Protein AF-A0A9R1T4S1-F1 (afdb_monomer_lite)

InterPro domains:
  IPR048366 Transposable element P transposase-like, GTP-binding insertion domain [PF21788] (1-52)

Secondary structure (DSSP, 8-state):
--HHHHHHHTSHHHHHHHHHHTTT-GGGTTTHHHHHHHHHHHHHHHHHT--STT-S--TTSHHHHHHHHHHT-

Foldseek 3Di:
DDVVVVLVCLDLVVLVVLVVCCVPDVVSVPVPVVSVRSVVVNLVVCQCPPPDPPRHPDPPHPSVVVVVVVVVD

Structure (mmCIF, N/CA/C/O backbone):
data_AF-A0A9R1T4S1-F1
#
_entry.id   AF-A0A9R1T4S1-F1
#
loop_
_atom_site.group_PDB
_atom_site.id
_atom_site.type_symbol
_atom_site.label_atom_id
_atom_site.label_alt_id
_atom_site.label_comp_id
_atom_site.label_asym_id
_atom_site.label_entity_id
_atom_site.label_seq_id
_atom_site.pdbx_PDB_ins_code
_atom_site.Cartn_x
_atom_site.Cartn_y
_atom_site.Cartn_z
_atom_site.occupancy
_atom_site.B_iso_or_equiv
_atom_site.auth_seq_id
_atom_site.auth_comp_id
_atom_site.auth_asym_id
_atom_site.auth_atom_id
_atom_sit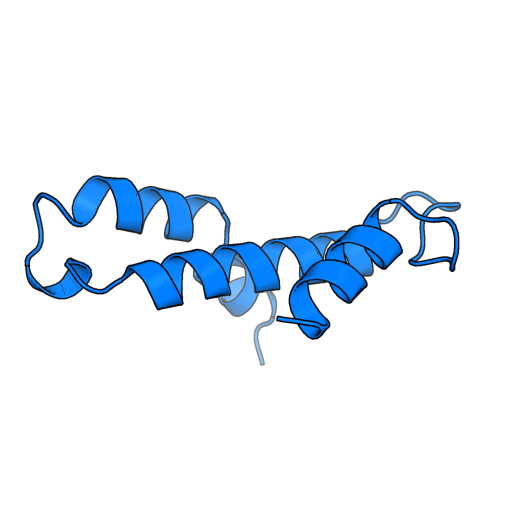e.pdbx_PDB_model_num
ATOM 1 N N . MET A 1 1 ? 6.437 -19.772 -7.662 1.00 73.56 1 MET A N 1
ATOM 2 C CA . MET A 1 1 ? 5.857 -18.633 -6.908 1.00 73.56 1 MET A CA 1
ATOM 3 C C . MET A 1 1 ? 4.848 -17.912 -7.793 1.00 73.56 1 MET A C 1
ATOM 5 O O . MET A 1 1 ? 5.069 -17.877 -8.996 1.00 73.56 1 MET A O 1
ATOM 9 N N . ARG A 1 2 ? 3.746 -17.384 -7.242 1.00 91.69 2 ARG A N 1
ATOM 10 C CA . ARG A 1 2 ? 2.690 -16.697 -8.014 1.00 91.69 2 ARG A CA 1
ATOM 11 C C . ARG A 1 2 ? 2.735 -15.190 -7.745 1.00 91.69 2 ARG A C 1
ATOM 13 O O . ARG A 1 2 ? 2.109 -14.726 -6.800 1.00 91.69 2 ARG A O 1
ATOM 20 N N . VAL A 1 3 ? 3.466 -14.445 -8.576 1.00 90.00 3 VAL A N 1
ATOM 21 C CA . VAL A 1 3 ? 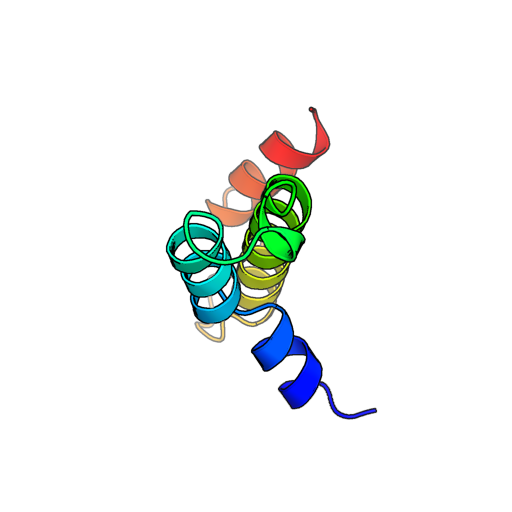3.665 -12.987 -8.416 1.00 90.00 3 VAL A CA 1
ATOM 22 C C . VAL A 1 3 ? 2.336 -12.227 -8.408 1.00 90.00 3 VAL A C 1
ATOM 24 O O . VAL A 1 3 ? 2.150 -11.343 -7.582 1.00 90.00 3 VAL A O 1
ATOM 27 N N . GLY A 1 4 ? 1.365 -12.642 -9.228 1.00 93.12 4 GLY A N 1
ATOM 28 C CA . GLY A 1 4 ? 0.042 -12.008 -9.259 1.00 93.12 4 GLY A CA 1
ATOM 29 C C . GLY A 1 4 ? -0.696 -12.007 -7.913 1.00 93.12 4 GLY A C 1
ATOM 30 O O . GLY A 1 4 ? -1.400 -11.050 -7.619 1.00 93.12 4 GLY A O 1
ATOM 31 N N . LEU A 1 5 ? -0.497 -13.024 -7.063 1.00 94.75 5 LEU A N 1
ATOM 32 C CA . LEU A 1 5 ? -1.103 -13.041 -5.724 1.00 94.75 5 LEU A CA 1
ATOM 33 C C . LEU A 1 5 ? -0.450 -12.012 -4.795 1.00 94.75 5 LEU A C 1
ATOM 35 O O . LEU A 1 5 ? -1.143 -11.363 -4.020 1.00 94.75 5 LEU A O 1
ATOM 39 N N . ALA A 1 6 ? 0.870 -11.837 -4.891 1.00 93.56 6 ALA A N 1
ATOM 40 C CA . ALA A 1 6 ? 1.584 -10.847 -4.090 1.00 93.56 6 ALA A CA 1
ATOM 41 C C . ALA A 1 6 ? 1.140 -9.421 -4.448 1.00 93.56 6 ALA A C 1
ATOM 43 O O . ALA A 1 6 ? 0.858 -8.628 -3.556 1.00 93.56 6 ALA A O 1
ATOM 44 N N . VAL A 1 7 ? 0.986 -9.126 -5.744 1.00 94.06 7 VAL A N 1
ATOM 45 C CA . VAL A 1 7 ? 0.499 -7.818 -6.220 1.00 94.06 7 VAL A CA 1
ATOM 46 C C . VAL A 1 7 ? -0.901 -7.514 -5.684 1.00 94.06 7 VAL A C 1
ATOM 48 O O . VAL A 1 7 ? -1.170 -6.400 -5.250 1.00 94.06 7 VAL A O 1
ATOM 51 N N . GLN A 1 8 ? -1.791 -8.509 -5.659 1.00 95.62 8 GLN A N 1
ATOM 52 C CA . GLN A 1 8 ? -3.142 -8.332 -5.121 1.00 95.62 8 GLN A CA 1
ATOM 53 C C . GLN A 1 8 ? -3.129 -7.996 -3.625 1.00 95.62 8 GLN A C 1
ATOM 55 O O . GLN A 1 8 ? -3.831 -7.074 -3.204 1.00 95.62 8 GLN A O 1
ATOM 60 N N . VAL A 1 9 ? -2.314 -8.708 -2.838 1.00 96.00 9 VAL A N 1
ATOM 61 C CA . VAL A 1 9 ? -2.182 -8.487 -1.387 1.00 96.00 9 VAL A CA 1
ATOM 62 C C . VAL A 1 9 ? -1.628 -7.095 -1.080 1.00 96.00 9 VAL A C 1
ATOM 64 O O . VAL A 1 9 ? -2.137 -6.425 -0.186 1.00 96.00 9 VAL A O 1
ATOM 67 N N . PHE A 1 10 ? -0.637 -6.626 -1.840 1.00 96.06 10 PHE A N 1
ATOM 68 C CA . PHE A 1 10 ? -0.008 -5.321 -1.613 1.00 96.06 10 PHE A CA 1
ATOM 69 C C . PHE A 1 10 ? -0.654 -4.172 -2.390 1.00 96.06 10 PHE A C 1
ATOM 71 O O . PHE A 1 10 ? -0.069 -3.106 -2.492 1.00 96.06 10 PHE A O 1
ATOM 78 N N . SER A 1 11 ? -1.857 -4.358 -2.929 1.00 95.94 11 SER A N 1
ATOM 79 C CA . SER A 1 11 ? -2.509 -3.344 -3.758 1.00 95.94 11 SER A CA 1
ATOM 80 C C . SER A 1 11 ? -2.976 -2.111 -2.972 1.00 95.94 11 SER A C 1
ATOM 82 O O . SER A 1 11 ? -3.368 -2.198 -1.803 1.00 95.94 11 SER A O 1
ATOM 84 N N . ASN A 1 12 ? -3.078 -0.968 -3.660 1.00 95.81 12 ASN A N 1
ATOM 85 C CA . ASN A 1 12 ? -3.702 0.245 -3.107 1.00 95.81 12 ASN A CA 1
ATOM 86 C C . ASN A 1 12 ? -5.134 0.005 -2.592 1.00 95.81 12 ASN A C 1
ATOM 88 O O . ASN A 1 12 ? -5.552 0.622 -1.613 1.00 95.81 12 ASN A O 1
ATOM 92 N N . SER A 1 13 ? -5.895 -0.904 -3.213 1.00 97.06 13 SER A N 1
ATOM 93 C CA . SER A 1 13 ? -7.239 -1.262 -2.742 1.00 97.06 13 SER A CA 1
ATOM 94 C C . SER A 1 13 ? -7.232 -1.936 -1.371 1.00 97.06 13 SER A C 1
ATOM 96 O O . SER A 1 13 ? -8.118 -1.662 -0.563 1.00 97.06 13 SER A O 1
ATOM 98 N N . VAL A 1 14 ? -6.239 -2.785 -1.083 1.00 97.06 14 VAL A N 1
ATOM 99 C CA . VAL A 1 14 ? -6.101 -3.427 0.233 1.00 97.06 14 VAL A CA 1
ATOM 100 C C . VAL A 1 14 ? -5.700 -2.393 1.283 1.00 97.06 14 VAL A C 1
ATOM 102 O O . VAL A 1 14 ? -6.323 -2.341 2.342 1.00 97.06 14 VAL A O 1
ATOM 105 N N . ALA A 1 15 ? -4.748 -1.511 0.960 1.00 97.19 15 ALA A N 1
ATOM 106 C CA . ALA A 1 15 ? -4.357 -0.395 1.825 1.00 97.19 15 ALA A CA 1
ATOM 107 C C . ALA A 1 15 ? -5.553 0.506 2.187 1.00 97.19 15 ALA A C 1
ATOM 109 O O . ALA A 1 15 ? -5.813 0.773 3.360 1.00 97.19 15 ALA A O 1
ATOM 110 N N . HIS A 1 16 ? -6.344 0.904 1.188 1.00 97.00 16 HIS A N 1
ATOM 111 C CA . HIS A 1 16 ? -7.549 1.700 1.409 1.00 97.00 16 HIS A CA 1
ATOM 112 C C . HIS A 1 16 ? -8.612 0.947 2.222 1.00 97.00 16 HIS A C 1
ATOM 114 O O . HIS A 1 16 ? -9.252 1.527 3.099 1.00 97.00 16 HIS A O 1
ATOM 120 N N . GLY A 1 17 ? -8.786 -0.352 1.961 1.00 96.81 17 GLY A N 1
ATOM 121 C CA . GLY A 1 17 ? -9.676 -1.207 2.740 1.00 96.81 17 GLY A CA 1
ATOM 122 C C . GLY A 1 17 ? -9.310 -1.206 4.223 1.00 96.81 17 GLY A C 1
ATOM 123 O O . GLY A 1 17 ? -10.178 -0.966 5.061 1.00 96.81 17 GLY A O 1
ATOM 124 N N . MET A 1 18 ? -8.031 -1.394 4.555 1.00 96.56 18 MET A N 1
ATOM 125 C CA . MET A 1 18 ? -7.562 -1.356 5.945 1.00 96.56 18 MET A CA 1
ATOM 126 C C . MET A 1 18 ? -7.885 -0.016 6.623 1.00 96.56 18 MET A C 1
ATOM 128 O O . MET A 1 18 ? -8.468 -0.018 7.705 1.00 96.56 18 MET A O 1
ATOM 132 N N . GLU A 1 19 ? -7.648 1.118 5.958 1.00 95.94 19 GLU A N 1
ATOM 133 C CA . GLU A 1 19 ? -8.008 2.447 6.486 1.00 95.94 19 GLU A CA 1
ATOM 134 C C . GLU A 1 19 ? -9.515 2.623 6.737 1.00 95.94 19 GLU A C 1
ATOM 136 O O . GLU A 1 19 ? -9.936 3.213 7.737 1.00 95.94 19 GLU A O 1
ATOM 141 N N . VAL A 1 20 ? -10.364 2.079 5.863 1.00 96.44 20 VAL A N 1
ATOM 142 C CA . VAL A 1 20 ? -11.823 2.126 6.047 1.00 96.44 20 VAL A CA 1
ATOM 143 C C . VAL A 1 20 ? -12.267 1.241 7.215 1.00 96.44 20 VAL A C 1
ATOM 145 O O . VAL A 1 20 ? -13.162 1.619 7.983 1.00 96.44 20 VAL A O 1
ATOM 148 N N . TYR A 1 21 ? -11.664 0.060 7.357 1.00 96.56 21 TYR A N 1
ATOM 149 C CA . TYR A 1 21 ? -12.076 -0.934 8.345 1.00 96.56 21 TYR A CA 1
ATOM 150 C C . TYR A 1 21 ? -11.405 -0.779 9.713 1.00 96.56 21 TYR A C 1
ATOM 152 O O . TYR A 1 21 ? -11.975 -1.276 10.682 1.00 96.56 21 TYR A O 1
ATOM 160 N N . LYS A 1 22 ? -10.311 -0.019 9.861 1.00 95.62 22 LYS A N 1
ATOM 161 C CA . LYS A 1 22 ? -9.646 0.177 11.167 1.00 95.62 22 LYS A CA 1
ATOM 162 C C . LYS A 1 22 ? -10.524 0.797 12.251 1.00 95.62 22 LYS A C 1
ATOM 164 O O . LYS A 1 22 ? -10.296 0.606 13.436 1.00 95.62 22 LYS A O 1
ATOM 169 N N . ARG A 1 23 ? -11.575 1.525 11.854 1.00 93.00 23 ARG A N 1
ATOM 170 C CA . ARG A 1 23 ? -12.574 2.089 12.784 1.00 93.00 23 ARG A CA 1
ATOM 171 C C . ARG A 1 23 ? -13.630 1.074 13.234 1.00 93.00 23 ARG A C 1
ATOM 173 O O . ARG A 1 23 ? -14.441 1.392 14.098 1.00 93.00 23 ARG A O 1
ATOM 180 N N . LYS A 1 24 ? -13.686 -0.090 12.585 1.00 96.25 24 LYS A N 1
ATOM 181 C CA . LYS A 1 24 ? -14.722 -1.121 12.755 1.00 96.25 24 LYS A CA 1
ATOM 182 C C . LYS A 1 24 ? -14.162 -2.458 13.243 1.00 96.25 24 LYS A C 1
ATOM 184 O O . LYS A 1 24 ? -14.931 -3.260 13.758 1.00 96.25 24 LYS A O 1
ATOM 189 N N . VAL A 1 25 ? -12.868 -2.697 13.044 1.00 96.69 25 VAL A N 1
ATOM 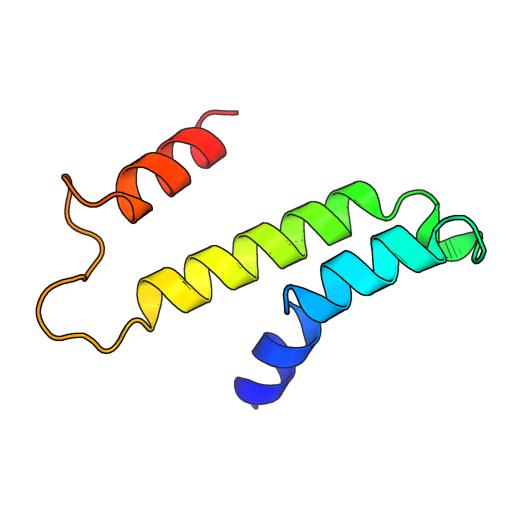190 C CA . VAL A 1 25 ? -12.167 -3.949 13.338 1.00 96.69 25 VAL A CA 1
ATOM 191 C C . VAL A 1 25 ? -10.985 -3.606 14.238 1.00 96.69 25 VAL A C 1
ATOM 193 O O . VAL A 1 25 ? -10.088 -2.880 13.813 1.00 96.69 25 VAL A O 1
ATOM 196 N N . GLU A 1 26 ? -11.010 -4.084 15.482 1.00 95.44 26 GLU A N 1
ATOM 197 C CA . GLU A 1 26 ? -9.994 -3.743 16.492 1.00 95.44 26 GLU A CA 1
ATOM 198 C C . GLU A 1 26 ? -8.613 -4.272 16.084 1.00 95.44 26 GLU A C 1
ATOM 200 O O . GLU A 1 26 ? -7.607 -3.610 16.309 1.00 95.44 26 GLU A O 1
ATOM 205 N N . GLU A 1 27 ? -8.569 -5.409 15.389 1.00 95.81 27 GLU A N 1
ATOM 206 C CA . GLU A 1 27 ? -7.353 -6.031 14.858 1.00 95.81 27 GLU A CA 1
ATOM 207 C C . GLU A 1 27 ? -6.655 -5.199 13.771 1.00 95.81 27 GLU A C 1
ATOM 209 O O . GLU A 1 27 ?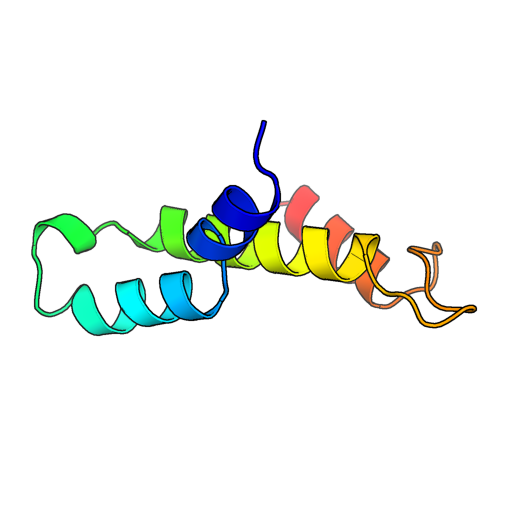 -5.539 -5.521 13.379 1.00 95.81 27 GLU A O 1
ATOM 214 N N . LEU A 1 28 ? -7.310 -4.156 13.252 1.00 95.81 28 LEU A N 1
ATOM 215 C CA . LEU A 1 28 ? -6.746 -3.253 12.246 1.00 95.81 28 LEU A CA 1
ATOM 216 C C . LEU A 1 28 ? -6.380 -1.881 12.823 1.00 95.81 28 LEU A C 1
ATOM 218 O O . LEU A 1 28 ? -6.000 -0.982 12.071 1.00 95.81 28 LEU A O 1
ATOM 222 N N . LYS A 1 29 ? -6.519 -1.679 14.133 1.00 95.12 29 LYS A N 1
ATOM 223 C CA . LYS A 1 29 ? -6.379 -0.364 14.770 1.00 95.12 29 LYS A CA 1
ATOM 224 C C . LYS A 1 29 ? -4.968 0.220 14.703 1.00 95.12 29 LYS A C 1
ATOM 226 O O . LYS A 1 29 ? -4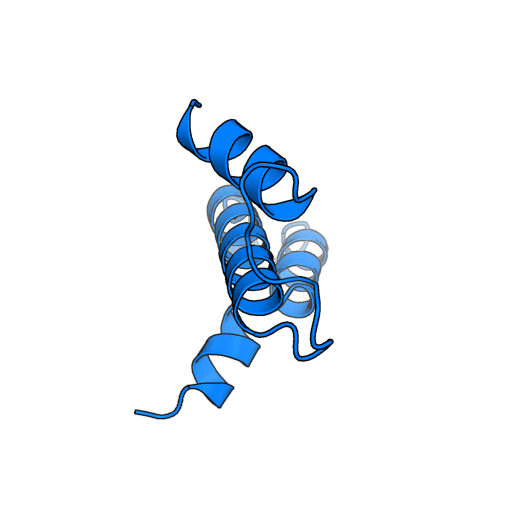.840 1.436 14.765 1.00 95.12 29 LYS A O 1
ATOM 231 N N . ASP A 1 30 ? -3.961 -0.634 14.578 1.00 95.81 30 ASP A N 1
ATOM 232 C CA . ASP A 1 30 ? -2.536 -0.319 14.431 1.00 95.81 30 ASP A CA 1
ATOM 233 C C . ASP A 1 30 ? -2.003 -0.662 13.022 1.00 95.81 30 ASP A C 1
ATOM 235 O O . ASP A 1 30 ? -0.799 -0.837 12.803 1.00 95.81 30 ASP A O 1
ATOM 239 N N . SER A 1 31 ? -2.906 -0.765 12.038 1.00 96.50 31 SER A N 1
ATOM 240 C CA . SER A 1 31 ? -2.568 -1.149 10.663 1.00 96.50 31 SER A CA 1
ATOM 241 C C . SER A 1 31 ? -1.853 -0.061 9.856 1.00 96.50 31 SER A C 1
ATOM 243 O O . SER A 1 31 ? -1.476 -0.336 8.718 1.00 96.50 31 SER A O 1
ATOM 245 N N . GLU A 1 32 ? -1.606 1.136 10.406 1.00 96.06 32 GLU A N 1
ATOM 246 C CA . GLU A 1 32 ? -0.986 2.269 9.696 1.00 96.06 32 GLU A CA 1
ATOM 247 C C . GLU A 1 32 ? 0.322 1.874 8.999 1.00 96.06 32 GLU A C 1
ATOM 249 O O . GLU A 1 32 ? 0.505 2.126 7.812 1.00 96.06 32 GLU A O 1
ATOM 254 N N . SER A 1 33 ? 1.203 1.166 9.710 1.00 96.44 33 SER A N 1
ATOM 255 C CA . SER A 1 33 ? 2.481 0.708 9.149 1.00 96.44 33 SER A CA 1
ATOM 256 C C . SER A 1 33 ? 2.299 -0.267 7.979 1.00 96.44 33 SER A C 1
ATOM 258 O O . SER A 1 33 ? 3.068 -0.248 7.018 1.00 96.44 33 SER A O 1
ATOM 260 N N . THR A 1 34 ? 1.256 -1.100 8.027 1.00 96.19 34 THR A N 1
ATOM 261 C CA . THR A 1 34 ? 0.931 -2.060 6.963 1.00 96.19 34 THR A CA 1
ATOM 262 C C . THR A 1 34 ? 0.280 -1.358 5.773 1.00 96.19 34 THR A C 1
ATOM 264 O O . THR A 1 34 ? 0.583 -1.689 4.628 1.00 96.19 34 THR A O 1
ATOM 267 N N . VAL A 1 35 ? -0.568 -0.355 6.020 1.00 97.31 35 VAL A N 1
ATOM 268 C CA . VAL A 1 35 ? -1.135 0.527 4.988 1.00 97.31 35 VAL A CA 1
ATOM 269 C C . VAL A 1 35 ? -0.013 1.224 4.222 1.00 97.31 35 VAL A C 1
ATOM 271 O O . VAL A 1 35 ? 0.014 1.155 2.989 1.00 97.31 35 VAL A O 1
ATOM 274 N N . ASP A 1 36 ? 0.931 1.833 4.941 1.00 96.19 36 ASP A N 1
ATOM 275 C CA . ASP A 1 36 ? 2.075 2.529 4.353 1.00 96.19 36 ASP A CA 1
ATOM 276 C C . ASP A 1 36 ? 2.963 1.569 3.553 1.00 96.19 36 ASP A C 1
ATOM 278 O O . ASP A 1 36 ? 3.350 1.879 2.424 1.00 96.19 36 ASP A O 1
ATOM 282 N N . PHE A 1 37 ? 3.215 0.370 4.086 1.00 95.62 37 PHE A N 1
ATOM 283 C CA . PHE A 1 37 ? 3.976 -0.670 3.395 1.00 95.62 37 PHE A CA 1
ATOM 284 C C . PHE A 1 37 ? 3.301 -1.135 2.097 1.00 95.62 37 PHE A C 1
ATOM 286 O O . PHE A 1 37 ? 3.962 -1.211 1.059 1.00 95.62 37 PHE A O 1
ATOM 293 N N . CYS A 1 38 ? 1.992 -1.411 2.118 1.00 96.38 38 CYS A N 1
ATOM 294 C CA . CYS A 1 38 ? 1.242 -1.773 0.912 1.00 96.38 38 CYS A CA 1
ATOM 295 C C . CYS A 1 38 ? 1.302 -0.648 -0.131 1.00 96.38 38 CYS A C 1
ATOM 297 O O . CYS A 1 38 ? 1.592 -0.907 -1.297 1.00 96.38 38 CYS A O 1
ATOM 299 N N . CYS A 1 39 ? 1.101 0.607 0.283 1.00 95.25 39 CYS A N 1
ATOM 300 C CA . CYS A 1 39 ? 1.205 1.756 -0.619 1.00 95.25 39 CYS A CA 1
ATOM 301 C C . CYS A 1 39 ? 2.605 1.877 -1.237 1.00 95.25 39 CYS A C 1
ATOM 303 O O . CYS A 1 39 ? 2.728 2.151 -2.43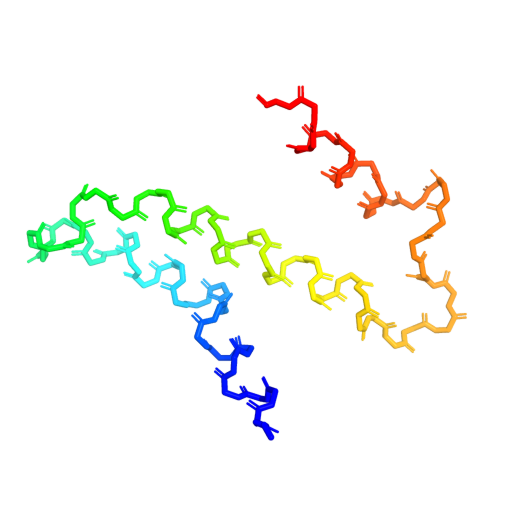2 1.00 95.25 39 CYS A O 1
ATOM 305 N N . TRP A 1 40 ? 3.651 1.683 -0.432 1.00 93.88 40 TRP A N 1
ATOM 306 C CA . TRP A 1 40 ? 5.039 1.731 -0.882 1.00 93.88 40 TRP A CA 1
ATOM 307 C C . TRP A 1 40 ? 5.340 0.631 -1.906 1.00 93.88 40 TRP A C 1
ATOM 309 O O . TRP A 1 40 ? 5.729 0.945 -3.030 1.00 93.88 40 TRP A O 1
ATOM 319 N N . ILE A 1 41 ? 5.062 -0.635 -1.574 1.00 94.44 41 ILE A N 1
ATOM 320 C CA . ILE A 1 41 ? 5.285 -1.765 -2.488 1.00 94.44 41 ILE A CA 1
ATOM 321 C C . ILE A 1 41 ? 4.491 -1.604 -3.782 1.00 94.44 41 ILE A C 1
ATOM 323 O O . ILE A 1 41 ? 5.046 -1.843 -4.852 1.00 94.44 41 ILE A O 1
ATOM 327 N N . ASN A 1 42 ? 3.221 -1.187 -3.714 1.00 94.06 42 ASN A N 1
ATOM 328 C CA . ASN A 1 42 ? 2.414 -0.968 -4.913 1.00 94.06 42 ASN A CA 1
ATOM 329 C C . ASN A 1 42 ? 3.066 0.070 -5.832 1.00 94.06 42 ASN A C 1
ATOM 331 O O . ASN A 1 42 ? 3.195 -0.170 -7.027 1.00 94.06 42 ASN A O 1
ATOM 335 N N . ARG A 1 43 ? 3.491 1.217 -5.283 1.00 91.50 43 ARG A N 1
ATOM 336 C CA . ARG A 1 43 ? 4.130 2.284 -6.069 1.00 91.50 43 ARG A CA 1
ATOM 337 C C . ARG A 1 43 ? 5.445 1.831 -6.686 1.00 91.50 43 ARG A C 1
ATOM 339 O O . ARG A 1 43 ? 5.640 2.054 -7.874 1.00 91.50 43 ARG A O 1
ATOM 346 N N . THR A 1 44 ? 6.306 1.170 -5.917 1.00 89.94 44 THR A N 1
ATOM 347 C CA . THR A 1 44 ? 7.577 0.644 -6.430 1.00 89.94 44 THR A CA 1
ATOM 348 C C . THR A 1 44 ? 7.338 -0.412 -7.506 1.00 89.94 44 THR A C 1
ATOM 350 O O . THR A 1 44 ? 7.975 -0.387 -8.555 1.00 89.94 44 THR A O 1
ATOM 353 N N . PHE A 1 45 ? 6.376 -1.315 -7.309 1.00 90.94 45 PHE A N 1
ATOM 354 C CA . PHE A 1 45 ? 6.046 -2.322 -8.313 1.00 90.94 45 PHE A CA 1
ATOM 355 C C . PHE A 1 45 ? 5.491 -1.695 -9.600 1.00 90.94 45 PHE A C 1
ATOM 357 O O . PHE A 1 45 ? 5.896 -2.105 -10.686 1.00 90.94 45 PHE A O 1
ATOM 364 N N . ASP A 1 46 ? 4.618 -0.691 -9.489 1.00 88.62 46 ASP A N 1
ATOM 365 C CA . ASP A 1 46 ? 4.067 0.043 -10.634 1.00 88.62 46 ASP A CA 1
ATOM 366 C C . ASP A 1 46 ? 5.145 0.852 -11.370 1.00 88.62 46 ASP A C 1
ATOM 368 O O . ASP A 1 46 ? 5.163 0.866 -12.601 1.00 88.62 46 ASP A O 1
ATOM 372 N N . ALA A 1 47 ? 6.061 1.496 -10.640 1.00 85.62 47 ALA A N 1
ATOM 373 C CA . ALA A 1 47 ? 7.184 2.236 -11.215 1.00 85.62 47 ALA A CA 1
ATOM 374 C C . ALA A 1 47 ? 8.134 1.310 -11.989 1.00 85.62 47 ALA A C 1
ATOM 376 O O . ALA A 1 47 ? 8.550 1.633 -13.100 1.00 85.62 47 ALA A O 1
ATOM 377 N N . LEU A 1 48 ? 8.430 0.128 -11.440 1.00 84.69 48 LEU A N 1
ATOM 378 C CA . LEU A 1 48 ? 9.306 -0.857 -12.079 1.00 84.69 48 LEU A CA 1
ATOM 379 C C . LEU A 1 48 ? 8.644 -1.592 -13.256 1.00 84.69 48 LEU A C 1
ATOM 381 O O . LEU A 1 48 ? 9.352 -2.031 -14.160 1.00 84.69 48 LEU A O 1
ATOM 385 N N . ASN A 1 49 ? 7.315 -1.737 -13.259 1.00 85.56 49 ASN A N 1
ATOM 386 C CA . ASN A 1 49 ? 6.566 -2.437 -14.315 1.00 85.56 49 ASN A CA 1
ATOM 387 C C . ASN A 1 49 ? 5.862 -1.513 -15.315 1.00 85.56 49 ASN A C 1
ATOM 389 O O . ASN A 1 49 ? 5.024 -1.977 -16.096 1.00 85.56 49 ASN A O 1
ATOM 393 N N . ARG A 1 50 ? 6.171 -0.216 -15.325 1.00 79.06 50 ARG A N 1
ATOM 394 C CA . ARG A 1 50 ? 5.602 0.704 -16.311 1.00 79.06 50 ARG A CA 1
ATOM 395 C C . ARG A 1 50 ? 6.100 0.313 -17.712 1.00 79.06 50 ARG A C 1
ATOM 397 O O . ARG A 1 50 ? 7.296 0.228 -17.955 1.00 79.06 50 ARG A O 1
ATOM 404 N N . THR A 1 51 ? 5.170 0.029 -18.625 1.00 72.00 51 THR A N 1
ATOM 405 C CA . THR A 1 51 ? 5.455 -0.511 -19.973 1.00 72.00 51 THR A CA 1
ATOM 406 C C . THR A 1 51 ? 5.512 0.555 -21.069 1.00 72.00 51 THR A C 1
ATOM 408 O O . THR A 1 51 ? 5.712 0.222 -22.231 1.00 72.00 51 THR A O 1
ATOM 411 N N . GLU A 1 52 ? 5.361 1.838 -20.728 1.00 66.00 52 GLU A N 1
ATOM 412 C CA . GLU A 1 52 ? 5.565 2.925 -21.688 1.00 66.00 52 GLU A CA 1
ATOM 413 C C . GLU A 1 52 ? 7.069 3.118 -21.943 1.00 66.00 52 GLU A C 1
ATOM 415 O O . GLU A 1 52 ? 7.810 3.500 -21.033 1.00 66.00 52 GLU A O 1
ATOM 420 N N . ASP A 1 53 ? 7.482 2.871 -23.194 1.00 53.91 53 ASP A N 1
ATOM 421 C CA . ASP A 1 53 ? 8.849 2.742 -23.743 1.00 53.91 53 ASP A CA 1
ATOM 422 C C . ASP A 1 53 ? 9.870 3.871 -23.432 1.00 53.91 53 ASP A C 1
ATOM 424 O O . ASP A 1 53 ? 10.991 3.847 -23.940 1.00 53.91 53 ASP A O 1
ATOM 428 N N . LEU A 1 54 ? 9.551 4.865 -22.598 1.00 50.88 54 LEU A N 1
ATOM 429 C CA . LEU A 1 54 ? 10.431 5.999 -22.270 1.00 50.88 54 LEU A CA 1
ATOM 430 C C . LEU A 1 54 ? 10.438 6.407 -20.780 1.00 50.88 54 LEU A C 1
ATOM 432 O O . LEU A 1 54 ? 10.968 7.466 -20.447 1.00 50.88 54 LEU A O 1
ATOM 436 N N . SER A 1 55 ? 9.885 5.597 -19.869 1.00 51.88 55 SER A N 1
ATOM 437 C CA . SER A 1 55 ? 9.687 5.988 -18.456 1.00 51.88 55 SER A CA 1
ATOM 438 C C . SER A 1 55 ? 10.188 4.971 -17.423 1.00 51.88 55 SER A C 1
ATOM 440 O O . SER A 1 55 ? 9.562 4.759 -16.389 1.00 51.88 55 SER A O 1
ATOM 442 N N . GLY A 1 56 ? 11.340 4.346 -17.678 1.00 55.75 56 GLY A N 1
ATOM 443 C CA . GLY A 1 56 ? 12.081 3.675 -16.605 1.00 55.75 56 GLY A CA 1
ATOM 444 C C . GLY A 1 56 ? 12.539 4.677 -15.536 1.00 55.75 56 GLY A C 1
ATOM 445 O O . GLY A 1 56 ? 12.612 5.878 -15.806 1.00 55.75 56 GLY A O 1
ATOM 446 N N . VAL A 1 57 ? 12.880 4.188 -14.338 1.00 55.72 57 VAL A N 1
ATOM 447 C CA . VAL A 1 57 ? 13.458 5.004 -13.254 1.00 55.72 57 VAL A CA 1
ATOM 448 C C . VAL A 1 57 ? 14.794 5.596 -13.726 1.00 55.72 57 VAL A C 1
ATOM 450 O O . VAL A 1 57 ? 15.850 4.976 -13.626 1.00 55.72 57 VAL A O 1
ATOM 453 N N . THR A 1 58 ? 14.748 6.789 -14.310 1.00 59.53 58 THR A N 1
ATOM 454 C CA . THR A 1 58 ? 15.915 7.604 -14.659 1.00 59.53 58 THR A CA 1
ATOM 455 C C . THR A 1 58 ? 16.161 8.618 -13.545 1.00 59.53 58 THR A C 1
ATOM 457 O O . THR A 1 58 ? 15.241 8.949 -12.800 1.00 59.53 58 THR A O 1
ATOM 460 N N . LEU A 1 59 ? 17.394 9.121 -13.415 1.00 57.50 59 LEU A N 1
ATOM 461 C CA . LEU A 1 59 ? 17.775 10.080 -12.362 1.00 57.50 59 LEU A CA 1
ATOM 462 C C . LEU A 1 59 ? 16.864 11.326 -12.305 1.00 57.50 59 LEU A C 1
ATOM 464 O O . LEU A 1 59 ? 16.678 11.885 -11.230 1.00 57.50 59 LEU A O 1
ATOM 468 N N . ASP A 1 60 ? 16.255 11.706 -13.433 1.00 58.16 60 ASP A N 1
ATOM 469 C CA . ASP A 1 60 ? 15.334 12.846 -13.551 1.00 58.16 60 ASP A CA 1
ATOM 470 C C . ASP A 1 60 ? 13.842 12.452 -13.524 1.00 58.16 60 ASP A C 1
ATOM 472 O O . ASP A 1 60 ? 12.965 13.310 -13.646 1.00 58.16 60 ASP A O 1
ATOM 476 N N . SER A 1 61 ? 13.517 11.164 -13.378 1.00 62.88 61 SER A N 1
ATOM 477 C CA . SER A 1 61 ? 12.126 10.700 -13.328 1.00 62.88 61 SER A CA 1
ATOM 478 C C . SER A 1 61 ? 11.445 11.101 -12.015 1.00 62.88 61 SER A C 1
ATOM 480 O O . SER A 1 61 ? 12.051 11.116 -10.939 1.00 62.88 61 SER A O 1
ATOM 482 N N . LEU A 1 62 ? 10.144 11.406 -12.095 1.00 61.75 62 LEU A N 1
ATOM 483 C CA . LEU A 1 62 ? 9.300 11.649 -10.919 1.00 61.75 62 LEU A CA 1
ATOM 484 C C . LEU A 1 62 ? 9.378 10.482 -9.923 1.00 61.75 62 LEU A C 1
ATOM 486 O O . LEU A 1 62 ? 9.417 10.728 -8.720 1.00 61.75 62 LEU A O 1
ATOM 490 N N . ASP A 1 63 ? 9.482 9.248 -10.425 1.00 56.47 63 ASP A N 1
ATOM 491 C CA . ASP A 1 63 ? 9.534 8.034 -9.611 1.00 56.47 63 ASP A CA 1
ATOM 492 C C . ASP A 1 63 ? 10.839 7.935 -8.789 1.00 56.47 63 ASP A C 1
ATOM 494 O O . ASP A 1 63 ? 10.773 7.648 -7.591 1.00 56.47 63 ASP A O 1
ATOM 498 N N . TYR A 1 64 ? 12.003 8.291 -9.360 1.00 61.84 64 TYR A N 1
ATOM 499 C CA . TYR A 1 64 ? 13.295 8.299 -8.645 1.00 61.84 64 TYR A CA 1
ATOM 500 C C . TYR A 1 64 ? 13.303 9.260 -7.443 1.00 61.84 64 TYR A C 1
ATOM 502 O O . TYR A 1 64 ? 13.785 8.924 -6.358 1.00 61.84 64 TYR A O 1
ATOM 510 N N . ASN A 1 65 ? 12.716 10.449 -7.602 1.00 58.00 65 ASN A N 1
ATOM 511 C CA . ASN A 1 65 ? 12.655 11.455 -6.537 1.00 58.00 65 ASN A CA 1
ATOM 512 C C . ASN A 1 65 ? 11.696 11.063 -5.400 1.00 58.00 65 ASN A C 1
ATOM 514 O O . ASN A 1 65 ? 11.964 11.355 -4.226 1.00 58.00 65 ASN A O 1
ATOM 518 N N . SER A 1 66 ? 10.593 10.380 -5.723 1.00 56.44 66 SER A N 1
ATOM 519 C CA . SER A 1 66 ? 9.675 9.841 -4.714 1.00 56.44 66 SER A CA 1
ATOM 520 C C . SER A 1 66 ? 10.275 8.680 -3.915 1.00 56.44 66 SER A C 1
ATOM 522 O O . SER A 1 66 ? 10.039 8.613 -2.708 1.00 56.44 66 SER A O 1
ATOM 524 N N . GLU A 1 67 ? 11.093 7.821 -4.532 1.00 55.09 67 GLU A N 1
ATOM 525 C CA . GLU A 1 67 ? 11.759 6.704 -3.841 1.00 55.09 67 GLU A CA 1
ATOM 526 C C . GLU A 1 67 ? 12.934 7.168 -2.957 1.00 55.09 67 GLU A C 1
ATOM 528 O O . GLU A 1 67 ? 13.068 6.723 -1.810 1.00 55.09 67 GLU A O 1
ATOM 533 N N . GLN A 1 68 ? 13.743 8.133 -3.418 1.00 54.88 68 GLN A N 1
ATOM 534 C CA . GLN A 1 68 ? 14.810 8.734 -2.600 1.00 54.88 68 GLN A CA 1
ATOM 535 C C . GLN A 1 68 ? 14.271 9.424 -1.337 1.00 54.88 68 GLN A C 1
ATOM 537 O O . GLN A 1 68 ? 14.842 9.280 -0.255 1.00 54.88 68 GLN A O 1
ATOM 542 N N . SER A 1 69 ? 13.143 10.131 -1.446 1.00 52.34 69 SER A N 1
ATOM 543 C CA . SER A 1 69 ? 12.549 10.870 -0.322 1.00 52.34 69 SER A CA 1
ATOM 544 C C . SER A 1 69 ? 11.990 9.964 0.785 1.00 52.34 69 SER A C 1
ATOM 546 O O . SER A 1 69 ? 11.884 10.404 1.930 1.00 52.34 69 SER A O 1
ATOM 548 N N . GLN A 1 70 ? 11.633 8.715 0.463 1.00 53.34 70 GLN A N 1
ATOM 549 C CA . GLN A 1 70 ? 11.187 7.711 1.439 1.00 53.34 70 GLN A CA 1
ATOM 550 C C . GLN A 1 70 ? 12.344 6.902 2.041 1.00 53.34 70 GLN A C 1
ATOM 552 O O . GLN A 1 70 ? 12.222 6.441 3.167 1.00 53.34 70 GLN A O 1
ATOM 557 N N . THR A 1 71 ? 13.473 6.775 1.337 1.00 51.06 71 THR A N 1
ATOM 558 C CA . THR A 1 71 ? 14.672 6.062 1.825 1.00 51.06 71 THR A CA 1
ATOM 559 C C . THR A 1 71 ? 15.481 6.887 2.844 1.00 51.06 71 THR A C 1
ATOM 561 O O . THR A 1 71 ? 16.275 6.339 3.603 1.00 51.06 71 THR A O 1
ATOM 564 N N . LEU A 1 72 ? 15.290 8.212 2.871 1.00 47.78 72 LEU A N 1
ATOM 565 C CA . LEU A 1 72 ? 16.008 9.160 3.741 1.00 47.78 72 LEU A CA 1
ATOM 566 C C . LEU A 1 72 ? 15.228 9.584 5.007 1.00 47.78 72 LEU A C 1
ATOM 568 O O . LEU A 1 72 ? 15.619 10.554 5.660 1.00 47.78 72 LEU A O 1
ATOM 572 N N . ARG A 1 73 ? 14.137 8.895 5.356 1.00 41.19 73 ARG A N 1
ATOM 573 C CA . ARG A 1 73 ? 13.399 9.070 6.621 1.00 41.19 73 ARG A CA 1
ATOM 574 C C . ARG A 1 73 ? 13.469 7.802 7.456 1.00 41.19 73 ARG A C 1
ATOM 576 O O . ARG A 1 73 ? 13.500 7.955 8.695 1.00 41.19 73 ARG A O 1
#

Organism: NCBI:txid64838

Sequence (73 aa):
MRVGLAVQVFSNSVAHGMEVYKRKVEELKDSESTVDFCCWINRTFDALNRTEDLSGVTLDSLDYNSEQSQTLR

pLDDT: mean 81.9, std 18.15, range [41.19, 97.31]

Radius of gyration: 14.55 Å; chains: 1; bounding box: 32×32×40 Å